Protein AF-A0A528N5P2-F1 (afdb_monomer_lite)

Secondary structure (DSSP, 8-state):
---EEEES--S-HHHHHHHHTTTT-STTS---EEEE-SSHHHHHHHHHHHHHHHTT---PPPP-PPPHHHHHHHHHHHHHH----HHHHHHHHTTSGGGTT--

pLDDT: mean 93.99, std 3.82, range [78.19, 98.38]

Sequence (103 aa):
VDLVVHVGAPKGASRLAQRIGRANHRMDEPSKAILIPANRFEVLECRAALDANYLGAQDTPPLVDGGLDVLAQHVLGCACGAPFHADALFQEVRTAAPYAELD

Structure (mmCIF, N/CA/C/O backbone):
data_AF-A0A528N5P2-F1
#
_entry.id   AF-A0A528N5P2-F1
#
loop_
_atom_site.group_PDB
_atom_site.id
_atom_site.type_symbol
_atom_site.label_atom_id
_atom_site.label_alt_id
_atom_site.label_comp_id
_atom_site.label_asym_id
_atom_site.label_entity_id
_atom_site.label_seq_id
_atom_site.pdbx_PDB_ins_code
_atom_site.Cartn_x
_atom_site.Cartn_y
_atom_site.Cartn_z
_atom_site.occupancy
_atom_site.B_iso_or_equiv
_atom_site.auth_seq_id
_atom_site.auth_comp_id
_atom_site.auth_asym_id
_atom_site.auth_atom_id
_atom_site.pdbx_PDB_model_num
ATOM 1 N N . VAL A 1 1 ? -24.947 -2.166 1.612 1.00 78.19 1 VAL A N 1
ATOM 2 C CA . VAL A 1 1 ? -24.074 -2.721 2.673 1.00 78.19 1 VAL A CA 1
ATOM 3 C C . VAL A 1 1 ? -24.079 -1.668 3.735 1.00 78.19 1 VAL A C 1
ATOM 5 O O . VAL A 1 1 ? -23.577 -0.578 3.489 1.00 78.19 1 VAL A O 1
ATOM 8 N N . ASP A 1 2 ? -24.712 -1.974 4.855 1.00 91.00 2 ASP A N 1
ATOM 9 C CA . ASP A 1 2 ? -25.187 -0.920 5.760 1.00 91.00 2 ASP A CA 1
ATOM 10 C C . ASP A 1 2 ? -24.427 -0.962 7.095 1.00 91.00 2 ASP A C 1
ATOM 12 O O . ASP A 1 2 ? -24.547 -0.082 7.946 1.00 91.00 2 ASP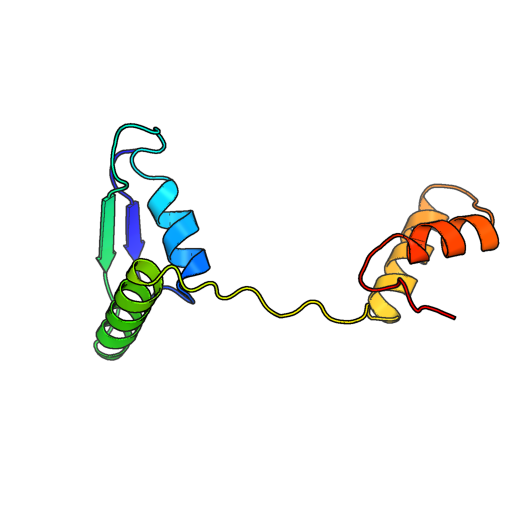 A O 1
ATOM 16 N N . LEU A 1 3 ? -23.605 -2.004 7.251 1.00 94.12 3 LEU A N 1
ATOM 17 C CA . LEU A 1 3 ? -22.727 -2.262 8.375 1.00 94.12 3 LEU A CA 1
ATOM 18 C C . LEU A 1 3 ? -21.511 -3.066 7.903 1.00 94.12 3 LEU A C 1
ATOM 20 O O . LEU A 1 3 ? -21.645 -4.039 7.159 1.00 94.12 3 LEU A O 1
ATOM 24 N N . VAL A 1 4 ? -20.332 -2.696 8.393 1.00 95.50 4 VAL A N 1
ATOM 25 C CA . VAL A 1 4 ? -19.114 -3.508 8.307 1.00 95.50 4 VAL A CA 1
ATOM 26 C C . VAL A 1 4 ? -18.810 -4.085 9.686 1.00 95.50 4 VAL A C 1
ATOM 28 O O . VAL A 1 4 ? -18.695 -3.355 10.665 1.00 95.50 4 VAL A O 1
ATOM 31 N N . VAL A 1 5 ? -18.648 -5.402 9.776 1.00 95.56 5 VAL A N 1
ATOM 32 C CA . VAL A 1 5 ? -18.168 -6.058 10.998 1.00 95.56 5 VAL A CA 1
ATOM 33 C C . VAL A 1 5 ? -16.694 -6.394 10.810 1.00 95.56 5 VAL A C 1
ATOM 35 O O . VAL A 1 5 ? -16.335 -7.148 9.906 1.00 95.56 5 VAL A O 1
ATOM 38 N N . HIS A 1 6 ? -15.834 -5.806 11.637 1.00 94.69 6 HIS A N 1
ATOM 39 C CA . HIS A 1 6 ? -14.392 -6.018 11.600 1.00 94.69 6 HIS A CA 1
ATOM 40 C C . HIS A 1 6 ? -13.998 -6.977 12.722 1.00 94.69 6 HIS A C 1
ATOM 42 O O . HIS A 1 6 ? -14.019 -6.606 13.893 1.00 94.69 6 HIS A O 1
ATOM 48 N N . VAL A 1 7 ? -13.668 -8.217 12.366 1.00 95.25 7 VAL A N 1
ATOM 49 C CA . VAL A 1 7 ? -13.210 -9.229 13.325 1.00 95.25 7 VAL A CA 1
ATOM 50 C C . VAL A 1 7 ? -11.694 -9.137 13.469 1.00 95.25 7 VAL A C 1
ATOM 52 O O . VAL A 1 7 ? -10.975 -9.158 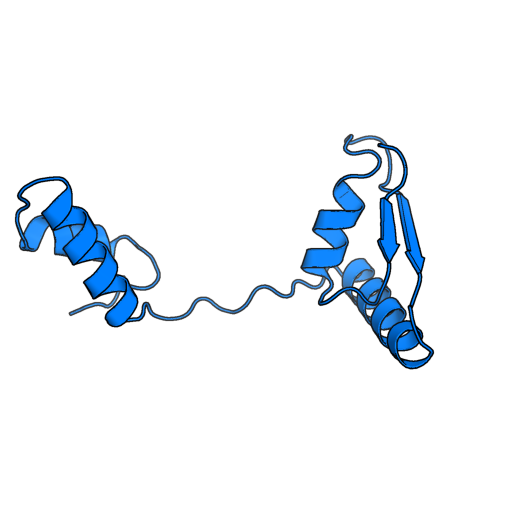12.470 1.00 95.25 7 VAL A O 1
ATOM 55 N N . GLY A 1 8 ? -11.227 -9.055 14.711 1.00 94.00 8 GLY A N 1
ATOM 56 C CA . GLY A 1 8 ? -9.832 -8.825 15.065 1.00 94.00 8 GLY A CA 1
ATOM 57 C C . GLY A 1 8 ? -9.460 -7.342 15.133 1.00 94.00 8 GLY A C 1
ATOM 58 O O . GLY A 1 8 ? -10.255 -6.459 14.804 1.00 94.00 8 GLY A O 1
ATOM 59 N N . ALA A 1 9 ? -8.229 -7.058 15.553 1.00 91.94 9 ALA A N 1
ATOM 60 C CA . ALA A 1 9 ? -7.720 -5.694 15.562 1.00 91.94 9 ALA A CA 1
ATOM 61 C C . ALA A 1 9 ? -7.377 -5.167 14.153 1.00 91.94 9 ALA A C 1
ATOM 63 O O . ALA A 1 9 ? -6.682 -5.843 13.379 1.00 91.94 9 ALA A O 1
ATOM 64 N N . PRO A 1 10 ? -7.784 -3.927 13.825 1.00 87.94 10 PRO A N 1
ATOM 65 C CA . PRO A 1 10 ? -7.401 -3.280 12.582 1.00 87.94 10 PRO A CA 1
ATOM 66 C C . PRO A 1 10 ? -5.905 -2.958 12.584 1.00 87.94 10 PRO A C 1
ATOM 68 O O . PRO A 1 10 ? -5.372 -2.347 13.503 1.00 87.94 10 PRO A O 1
ATOM 71 N N . LYS A 1 11 ? -5.217 -3.325 11.502 1.00 86.50 11 LYS A N 1
ATOM 72 C CA . LYS A 1 11 ? -3.767 -3.125 11.341 1.00 86.50 11 LYS A CA 1
ATOM 73 C C . LYS A 1 11 ? -3.390 -1.695 10.922 1.00 86.50 11 LYS A C 1
ATOM 75 O O . LYS A 1 11 ? -2.457 -1.536 10.144 1.00 86.50 11 LYS A O 1
ATOM 80 N N . GLY A 1 12 ? -4.151 -0.684 11.336 1.00 89.00 12 GLY A N 1
ATOM 81 C CA . GLY A 1 12 ? -3.927 0.721 10.974 1.00 89.00 12 GLY A CA 1
ATOM 82 C C . GLY A 1 12 ? -5.212 1.522 10.740 1.00 89.00 12 GLY A C 1
ATOM 83 O O . GLY A 1 12 ? -6.249 0.955 10.368 1.00 89.00 12 GLY A O 1
ATOM 84 N N . ALA A 1 13 ? -5.128 2.837 10.943 1.00 92.19 13 ALA A N 1
ATOM 85 C CA . ALA A 1 13 ? -6.209 3.800 10.756 1.00 92.19 13 ALA A CA 1
ATOM 86 C C . ALA A 1 13 ? -6.653 3.912 9.288 1.00 92.19 13 ALA A C 1
ATOM 88 O O . ALA A 1 13 ? -7.850 3.838 9.010 1.00 92.19 13 ALA A O 1
ATOM 89 N N . SER A 1 14 ? -5.723 3.973 8.326 1.00 92.19 14 SER A N 1
ATOM 90 C CA . SER A 1 14 ? -6.075 4.074 6.897 1.00 92.19 14 SER A CA 1
ATOM 91 C C . SER A 1 14 ? -6.817 2.830 6.415 1.00 92.19 14 SER A C 1
ATOM 93 O O . SER A 1 14 ? -7.817 2.915 5.698 1.00 92.19 14 SER A O 1
ATOM 95 N N . ARG A 1 15 ? -6.362 1.643 6.842 1.00 90.56 15 ARG A N 1
ATOM 96 C CA . ARG A 1 15 ? -7.033 0.376 6.506 1.00 90.56 15 ARG A CA 1
ATOM 97 C C . ARG A 1 15 ? -8.405 0.273 7.162 1.00 90.56 15 ARG A C 1
ATOM 99 O O . ARG A 1 15 ? -9.317 -0.288 6.553 1.00 90.56 15 ARG A O 1
ATOM 106 N N . LEU A 1 16 ? -8.549 0.775 8.390 1.00 93.50 16 LEU A N 1
ATOM 107 C CA . LEU A 1 16 ? -9.837 0.849 9.072 1.00 93.50 16 LEU A CA 1
ATOM 108 C C . LEU A 1 16 ? -10.798 1.750 8.287 1.00 93.50 16 LEU A C 1
ATOM 110 O O . LEU A 1 16 ? -11.862 1.272 7.893 1.00 93.50 16 LEU A O 1
ATOM 114 N N . ALA A 1 17 ? -10.390 2.982 7.972 1.00 92.62 17 ALA A N 1
ATOM 115 C CA . ALA A 1 17 ? -11.178 3.950 7.210 1.00 92.62 17 ALA A CA 1
ATOM 116 C C . ALA A 1 17 ? -11.667 3.374 5.870 1.00 92.62 17 ALA A C 1
ATOM 118 O O . ALA A 1 17 ? -12.865 3.372 5.590 1.00 92.62 17 ALA A O 1
ATOM 119 N N . GLN A 1 18 ? -10.760 2.790 5.077 1.00 91.62 18 GLN A N 1
ATOM 120 C CA . GLN A 1 18 ? -11.096 2.181 3.782 1.00 91.62 18 GLN A CA 1
ATOM 121 C C . GLN A 1 18 ? -12.094 1.021 3.901 1.00 91.62 18 GLN A C 1
ATOM 123 O O . GLN A 1 18 ? -12.923 0.810 3.014 1.00 91.62 18 GLN A O 1
ATOM 128 N N . ARG A 1 19 ? -12.012 0.226 4.976 1.00 93.00 19 ARG A N 1
ATOM 129 C CA . ARG A 1 19 ? -12.930 -0.900 5.197 1.00 93.00 19 ARG A CA 1
ATOM 130 C C . ARG A 1 19 ? -14.293 -0.422 5.670 1.00 93.00 19 ARG A C 1
ATOM 132 O O . ARG A 1 19 ? -15.291 -0.881 5.123 1.00 93.00 19 ARG A O 1
ATOM 139 N N . ILE A 1 20 ? -14.331 0.485 6.646 1.00 93.00 20 ILE A N 1
ATOM 140 C CA . ILE A 1 20 ? -15.575 1.051 7.179 1.00 93.00 20 ILE A CA 1
ATOM 141 C C . ILE A 1 20 ? -16.321 1.820 6.086 1.00 93.00 20 ILE A C 1
ATOM 143 O O . ILE A 1 20 ? -17.534 1.671 5.993 1.00 93.00 20 ILE A O 1
ATOM 147 N N . GLY A 1 21 ? -15.607 2.523 5.200 1.00 92.00 21 GLY A N 1
ATOM 148 C CA . GLY A 1 21 ? -16.186 3.253 4.067 1.00 92.00 21 GLY A CA 1
ATOM 149 C C . GLY A 1 21 ? -17.045 2.405 3.120 1.00 92.00 21 GLY A C 1
ATOM 150 O O . GLY A 1 21 ? -17.851 2.942 2.371 1.00 92.00 21 GLY A O 1
ATOM 151 N N . ARG A 1 22 ? -16.935 1.070 3.165 1.00 92.44 22 ARG A N 1
ATOM 152 C CA . ARG A 1 22 ? -17.807 0.165 2.396 1.00 92.44 22 ARG A CA 1
ATOM 153 C C . ARG A 1 22 ? -19.239 0.105 2.940 1.00 92.44 22 ARG A C 1
ATOM 155 O O . ARG A 1 22 ? -20.137 -0.305 2.206 1.00 92.44 22 ARG A O 1
ATOM 162 N N . ALA A 1 23 ? -19.448 0.467 4.208 1.00 93.69 23 ALA A N 1
ATOM 163 C CA . ALA A 1 23 ? -20.774 0.646 4.784 1.00 93.69 23 ALA A CA 1
ATOM 164 C C . ALA A 1 23 ? -21.312 2.031 4.429 1.00 93.69 23 ALA A C 1
ATOM 166 O O . ALA A 1 23 ? -20.597 3.019 4.594 1.00 93.69 23 ALA A O 1
ATOM 167 N N . ASN A 1 24 ? -22.572 2.095 3.996 1.00 90.25 24 ASN A N 1
ATOM 168 C CA . ASN A 1 24 ? -23.242 3.332 3.587 1.00 90.25 24 ASN A CA 1
ATOM 169 C C . ASN A 1 24 ? -22.371 4.158 2.632 1.00 90.25 24 ASN A C 1
ATOM 171 O O . ASN A 1 24 ? -22.109 5.327 2.872 1.00 90.25 24 ASN A O 1
ATOM 175 N N . HIS A 1 25 ? -21.865 3.522 1.569 1.00 86.75 25 HIS A N 1
ATOM 176 C CA . HIS A 1 25 ? -20.988 4.146 0.572 1.00 86.75 25 HIS A CA 1
ATOM 177 C C . HIS A 1 25 ? -21.777 5.128 -0.319 1.00 86.75 25 HIS A C 1
ATOM 179 O O . HIS A 1 25 ? -21.999 4.896 -1.512 1.00 86.75 25 HIS A O 1
ATOM 185 N N . ARG A 1 26 ? -22.275 6.191 0.313 1.00 87.62 26 ARG A N 1
ATOM 186 C CA . ARG A 1 26 ? -23.100 7.282 -0.205 1.00 87.62 26 ARG A CA 1
ATOM 187 C C . ARG A 1 26 ? -22.629 8.571 0.475 1.00 87.62 26 ARG A C 1
ATOM 189 O O . ARG A 1 26 ? -22.095 8.527 1.576 1.00 87.62 26 ARG A O 1
ATOM 196 N N . MET A 1 27 ? -22.802 9.718 -0.176 1.00 83.94 27 MET A N 1
ATOM 197 C CA . MET A 1 27 ? -22.316 11.002 0.362 1.00 83.94 27 MET A CA 1
ATOM 198 C C . MET A 1 27 ? -23.113 11.501 1.575 1.00 83.94 27 MET A C 1
ATOM 200 O O . MET A 1 27 ? -22.619 12.312 2.350 1.00 83.94 27 MET A O 1
ATOM 204 N N . ASP A 1 28 ? -24.352 11.046 1.710 1.00 90.00 28 ASP A N 1
ATOM 205 C CA . ASP A 1 28 ? -25.368 11.546 2.632 1.00 90.00 28 ASP A CA 1
ATOM 206 C C . ASP A 1 28 ? -25.555 10.677 3.883 1.00 90.00 28 ASP A C 1
ATOM 208 O O . ASP A 1 28 ? -26.322 11.035 4.776 1.00 90.00 28 ASP A O 1
ATOM 212 N N . GLU A 1 29 ? -24.829 9.563 3.994 1.00 90.06 29 GLU A N 1
ATOM 213 C CA . GLU A 1 29 ? -24.961 8.628 5.107 1.00 90.06 29 GLU A CA 1
ATOM 214 C C . GLU A 1 29 ? -23.599 8.307 5.738 1.00 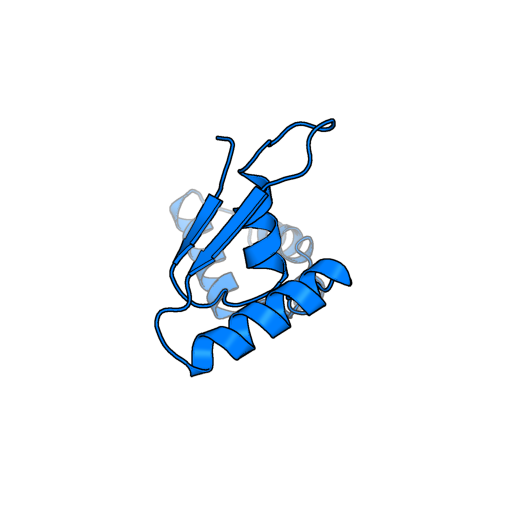90.06 29 GLU A C 1
ATOM 216 O O . GLU A 1 29 ? -22.659 7.937 5.034 1.00 90.06 29 GLU A O 1
ATOM 221 N N . PRO A 1 30 ? -23.458 8.392 7.074 1.00 89.69 30 PRO A N 1
ATOM 222 C CA . PRO A 1 30 ? -22.212 8.026 7.728 1.00 89.69 30 PRO A CA 1
ATOM 223 C C . PRO A 1 30 ? -21.996 6.514 7.656 1.00 89.69 30 PRO A C 1
ATOM 225 O O . PRO A 1 30 ? -22.905 5.717 7.920 1.00 89.69 30 PRO A O 1
ATOM 228 N N . SER A 1 31 ? -20.761 6.107 7.380 1.00 93.44 31 SER A N 1
ATOM 229 C CA . SER A 1 31 ? -20.372 4.704 7.445 1.00 93.44 31 SER A CA 1
ATOM 230 C C . SER A 1 31 ? -20.524 4.135 8.857 1.00 93.44 31 SER A C 1
ATOM 232 O O . SER A 1 31 ? -20.226 4.793 9.854 1.00 93.44 31 SER A O 1
ATOM 234 N N . LYS A 1 32 ? -20.975 2.880 8.946 1.00 93.81 32 LYS A N 1
ATOM 235 C CA . LYS A 1 32 ? -21.199 2.174 10.215 1.00 93.81 32 LYS A CA 1
ATOM 236 C C . LYS A 1 32 ? -20.330 0.933 10.307 1.00 93.81 32 LYS A C 1
ATOM 238 O O . LYS A 1 32 ? -20.286 0.127 9.376 1.00 93.81 32 LYS A O 1
ATOM 243 N N . ALA A 1 33 ? -19.699 0.737 11.461 1.00 94.00 33 ALA A N 1
ATOM 244 C CA . ALA A 1 33 ? -18.953 -0.479 11.730 1.00 94.00 33 ALA A CA 1
ATOM 245 C C . ALA A 1 33 ? -18.970 -0.904 13.197 1.00 94.00 33 ALA A C 1
ATOM 247 O O . ALA A 1 33 ? -19.070 -0.074 14.097 1.00 94.00 33 ALA A O 1
ATOM 248 N N . ILE A 1 34 ? -18.826 -2.213 13.410 1.00 95.19 34 ILE A N 1
ATOM 249 C CA . ILE A 1 34 ? -18.591 -2.834 14.717 1.00 95.19 34 ILE A CA 1
ATOM 250 C C . ILE A 1 34 ? -17.228 -3.520 14.665 1.00 95.19 34 ILE A C 1
ATOM 252 O O . ILE A 1 34 ? -16.965 -4.304 13.753 1.00 95.19 34 ILE A O 1
ATOM 256 N N . LEU A 1 35 ? -16.375 -3.238 15.648 1.00 95.69 35 LEU A N 1
ATOM 257 C CA . LEU A 1 35 ? -15.096 -3.916 15.832 1.00 95.69 35 LEU A CA 1
ATOM 258 C C . LEU A 1 35 ? -15.272 -5.018 16.882 1.00 95.69 35 LEU A C 1
ATOM 260 O O . LEU A 1 35 ? -15.817 -4.762 17.955 1.00 95.69 35 LEU A O 1
ATOM 264 N N . ILE A 1 36 ? -14.815 -6.230 16.570 1.00 96.75 36 ILE A N 1
ATOM 265 C CA . ILE A 1 36 ? -14.896 -7.411 17.437 1.00 96.75 36 ILE A CA 1
ATOM 266 C C . ILE A 1 36 ? -13.468 -7.908 17.709 1.00 96.75 36 ILE A C 1
ATOM 268 O O . ILE A 1 36 ? -12.942 -8.690 16.914 1.00 96.75 36 ILE A O 1
ATOM 272 N N . PRO A 1 37 ? -12.823 -7.465 18.804 1.00 96.38 37 PRO A N 1
ATOM 273 C CA . PRO A 1 37 ? -11.495 -7.936 19.195 1.00 96.38 37 PRO A CA 1
ATOM 274 C C . PRO A 1 37 ? -11.509 -9.437 19.509 1.00 96.38 37 PRO A C 1
ATOM 276 O O . PRO A 1 37 ? -12.401 -9.913 20.212 1.00 96.38 37 PRO A O 1
ATOM 279 N N . ALA A 1 38 ? -10.510 -10.183 19.039 1.00 95.62 38 ALA A N 1
ATOM 280 C CA . ALA A 1 38 ? -10.396 -11.621 19.296 1.00 95.62 38 ALA A CA 1
ATOM 281 C C . ALA A 1 38 ? -9.782 -11.936 20.672 1.00 95.62 38 ALA A C 1
ATOM 283 O O . ALA A 1 38 ? -9.909 -13.049 21.182 1.00 95.62 38 ALA A O 1
ATOM 284 N N . ASN A 1 39 ? -9.099 -10.970 21.287 1.00 96.00 39 ASN A N 1
ATOM 285 C CA . ASN A 1 39 ? -8.497 -11.109 22.608 1.00 96.00 39 ASN A CA 1
ATOM 286 C C . ASN A 1 39 ? -8.406 -9.754 23.332 1.00 96.00 39 ASN A C 1
ATOM 288 O O . ASN A 1 39 ? -8.676 -8.697 22.763 1.00 96.00 39 ASN A O 1
ATOM 292 N N . ARG A 1 40 ? -8.002 -9.787 24.608 1.00 95.69 40 ARG A N 1
ATOM 293 C CA . ARG A 1 40 ? -7.941 -8.595 25.471 1.00 95.69 40 ARG A CA 1
ATOM 294 C C . ARG A 1 40 ? -6.973 -7.511 24.979 1.00 95.69 40 ARG A C 1
ATOM 296 O O . ARG A 1 40 ? -7.217 -6.339 25.235 1.00 95.69 40 ARG A O 1
ATOM 303 N N . PHE A 1 41 ? -5.884 -7.886 24.306 1.00 95.00 41 PHE A N 1
ATOM 304 C CA . PHE A 1 41 ? -4.887 -6.930 23.816 1.00 95.00 41 PHE A CA 1
ATOM 305 C C . PHE A 1 41 ? -5.404 -6.189 22.584 1.00 95.00 41 PHE A C 1
ATOM 307 O O . PHE A 1 41 ? -5.226 -4.980 22.464 1.00 95.00 41 PHE A O 1
ATOM 314 N N . GLU A 1 42 ? -6.156 -6.883 21.734 1.00 96.25 42 GLU A N 1
ATOM 315 C CA . GLU A 1 42 ? -6.769 -6.291 20.546 1.00 96.25 42 GLU A CA 1
ATOM 316 C C . GLU A 1 42 ? -7.813 -5.215 20.865 1.00 96.25 42 GLU A C 1
ATOM 318 O O . GLU A 1 42 ? -8.090 -4.371 20.017 1.00 96.25 42 GLU A O 1
ATOM 323 N N . VAL A 1 43 ? -8.369 -5.190 22.082 1.00 95.62 43 VAL A N 1
ATOM 324 C CA . VAL A 1 43 ? -9.250 -4.097 22.528 1.00 95.62 43 VAL A CA 1
ATOM 325 C C . VAL A 1 43 ? -8.497 -2.764 22.503 1.00 95.62 43 VAL A C 1
ATOM 327 O O . VAL A 1 43 ? -9.037 -1.762 22.032 1.00 95.62 43 VAL A O 1
ATOM 330 N N . LEU A 1 44 ? -7.241 -2.758 22.966 1.00 95.38 44 LEU A N 1
ATOM 331 C CA . LEU A 1 44 ? -6.394 -1.564 22.959 1.00 95.38 44 LEU A CA 1
ATOM 332 C C . LEU A 1 44 ? -6.036 -1.154 21.527 1.00 95.38 44 LEU A C 1
ATOM 334 O O . LEU A 1 44 ? -6.142 0.024 21.198 1.00 95.38 44 LEU A O 1
ATOM 338 N N . GLU A 1 45 ? -5.694 -2.112 20.659 1.00 94.44 45 GLU A N 1
ATOM 339 C CA . GLU A 1 45 ? -5.415 -1.843 19.238 1.00 94.44 45 GLU A CA 1
ATOM 340 C C . GLU A 1 45 ? -6.642 -1.262 18.515 1.00 94.44 45 GLU A C 1
ATOM 342 O O . GLU A 1 45 ? -6.531 -0.267 17.798 1.00 94.44 45 GLU A O 1
ATOM 347 N N . CYS A 1 46 ? -7.834 -1.826 18.746 1.00 94.94 46 CYS A N 1
ATOM 348 C CA . CYS A 1 46 ? -9.088 -1.302 18.200 1.00 94.94 46 CYS A CA 1
ATOM 349 C C . CYS A 1 46 ? -9.355 0.127 18.671 1.00 94.94 46 CYS A C 1
ATOM 351 O O . CYS A 1 46 ? -9.772 0.968 17.874 1.00 94.94 46 CYS A O 1
ATOM 353 N N . ARG A 1 47 ? -9.112 0.415 19.956 1.00 94.75 47 ARG A N 1
ATOM 354 C CA . ARG A 1 47 ? -9.316 1.756 20.502 1.00 94.75 47 ARG A CA 1
ATOM 355 C C . ARG A 1 47 ? -8.339 2.763 19.900 1.00 94.75 47 ARG A C 1
ATOM 357 O O . ARG A 1 47 ? -8.782 3.808 19.436 1.00 94.75 47 ARG A O 1
ATOM 364 N N . ALA A 1 48 ? -7.056 2.416 19.833 1.00 93.88 48 ALA A N 1
ATOM 365 C CA . ALA A 1 48 ? -6.034 3.261 19.224 1.00 93.88 48 ALA A CA 1
ATOM 366 C C . ALA A 1 48 ? -6.343 3.557 17.748 1.00 93.88 48 ALA A C 1
ATOM 368 O O . ALA A 1 48 ? -6.235 4.700 17.311 1.00 93.88 48 ALA A O 1
ATOM 369 N N . ALA A 1 49 ? -6.792 2.554 16.987 1.00 93.38 49 ALA A N 1
ATOM 370 C CA . ALA A 1 49 ? -7.176 2.741 15.592 1.00 93.38 49 ALA A CA 1
ATOM 371 C C . ALA A 1 49 ? -8.425 3.621 15.426 1.00 93.38 49 ALA A C 1
ATOM 373 O O . ALA A 1 49 ? -8.483 4.406 14.482 1.00 93.38 49 ALA A O 1
ATOM 374 N N . LEU A 1 50 ? -9.407 3.525 16.332 1.00 92.81 50 LEU A N 1
ATOM 375 C CA . LEU A 1 50 ? -10.558 4.433 16.344 1.00 92.81 50 LEU A CA 1
ATOM 376 C C . LEU A 1 50 ? -10.121 5.873 16.617 1.00 92.81 50 LEU A C 1
ATOM 378 O O . LEU A 1 50 ? -10.511 6.766 15.869 1.00 92.81 50 LEU A O 1
ATOM 382 N N . ASP A 1 51 ? -9.299 6.094 17.644 1.00 94.75 51 ASP A N 1
ATOM 383 C CA . ASP A 1 51 ? -8.809 7.429 18.000 1.00 94.75 51 ASP A CA 1
ATOM 384 C C . ASP A 1 51 ? -7.978 8.033 16.845 1.00 94.75 51 ASP A C 1
ATOM 386 O O . ASP A 1 51 ? -8.207 9.174 16.442 1.00 94.75 51 ASP A O 1
ATOM 390 N N . ALA A 1 52 ? -7.095 7.245 16.220 1.00 94.31 52 ALA A N 1
ATOM 391 C CA . ALA A 1 52 ? -6.327 7.659 15.043 1.00 94.31 52 ALA A CA 1
ATOM 392 C C . ALA A 1 52 ? -7.223 7.970 13.826 1.00 94.31 52 ALA A C 1
ATOM 394 O O . ALA A 1 52 ? -7.000 8.961 13.130 1.00 94.31 52 ALA A O 1
ATOM 395 N N . ASN A 1 53 ? -8.272 7.174 13.596 1.00 92.25 53 ASN A N 1
ATOM 396 C CA . ASN A 1 53 ? -9.244 7.412 12.529 1.00 92.25 53 ASN A CA 1
ATOM 397 C C . ASN A 1 53 ? -10.045 8.705 12.756 1.00 92.25 53 ASN A C 1
ATOM 399 O O . ASN A 1 53 ? -10.270 9.448 11.804 1.00 92.25 53 ASN A O 1
ATOM 403 N 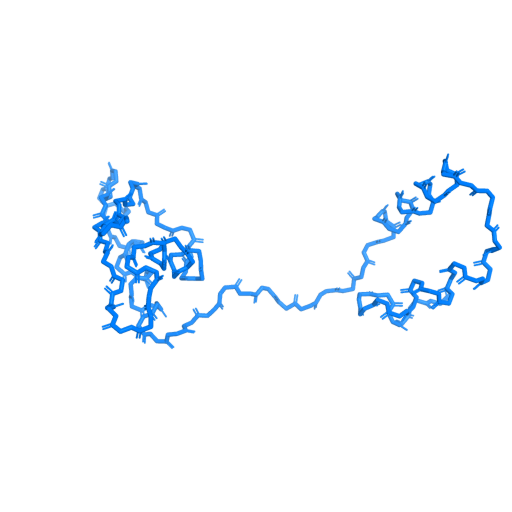N . TYR A 1 54 ? -10.441 9.010 13.998 1.00 90.50 54 TYR A N 1
ATOM 404 C CA . TYR A 1 54 ? -11.110 10.277 14.329 1.00 90.50 54 TYR A CA 1
ATOM 405 C C . TYR A 1 54 ? -10.222 11.499 14.084 1.00 90.50 54 TYR A C 1
ATOM 407 O O . TYR A 1 54 ? -10.723 12.547 13.683 1.00 90.50 54 TYR A O 1
ATOM 415 N N . LEU A 1 55 ? -8.911 11.360 14.288 1.00 94.50 55 LEU A N 1
ATOM 416 C CA . LEU A 1 55 ? -7.925 12.397 13.976 1.00 94.50 55 LEU A CA 1
ATOM 417 C C . LEU A 1 55 ? -7.573 12.467 12.480 1.00 94.50 55 LEU A C 1
ATOM 419 O O . LEU A 1 55 ? -6.790 13.325 12.081 1.00 94.50 55 LEU A O 1
ATOM 423 N N . GLY A 1 56 ? -8.118 11.572 11.649 1.00 91.19 56 GLY A N 1
ATOM 424 C CA . GLY A 1 56 ? -7.797 11.492 10.224 1.00 91.19 56 GLY A CA 1
ATOM 425 C C . GLY A 1 56 ? -6.364 11.038 9.936 1.00 91.19 56 GLY A C 1
ATOM 426 O O . GLY A 1 56 ? -5.863 11.279 8.835 1.00 91.19 56 GLY A O 1
ATOM 427 N N . ALA A 1 57 ? -5.701 10.390 10.900 1.00 93.12 57 ALA A N 1
ATOM 428 C CA . ALA A 1 57 ? -4.337 9.904 10.740 1.00 93.12 57 ALA A CA 1
ATOM 429 C C . ALA A 1 57 ? -4.242 8.917 9.567 1.00 93.12 57 ALA A C 1
ATOM 431 O O . ALA A 1 57 ? -5.132 8.089 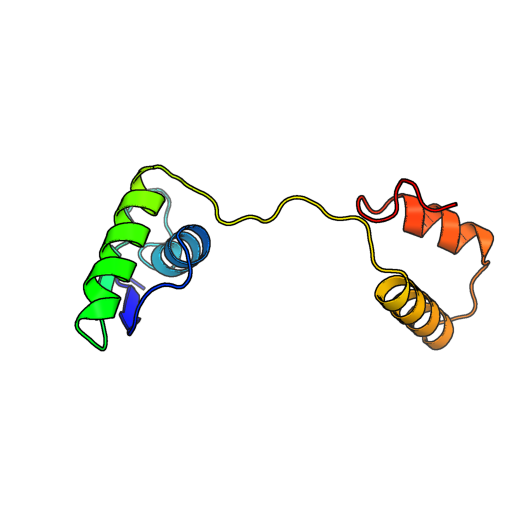9.356 1.00 93.12 57 ALA A O 1
ATOM 432 N N . GLN A 1 58 ? -3.149 9.009 8.810 1.00 90.56 58 GLN A N 1
ATOM 433 C CA . GLN A 1 58 ? -2.876 8.128 7.681 1.00 90.56 58 GLN A CA 1
ATOM 434 C C . GLN A 1 58 ? -1.619 7.306 7.948 1.00 90.56 58 GLN A C 1
ATOM 436 O O . GLN A 1 58 ? -0.585 7.859 8.311 1.00 90.56 58 GLN A O 1
ATOM 441 N N . ASP A 1 59 ? -1.695 5.999 7.701 1.00 88.12 59 ASP A N 1
ATOM 442 C CA . ASP A 1 59 ? -0.560 5.072 7.813 1.00 88.12 59 ASP A CA 1
ATOM 443 C C . ASP A 1 59 ? 0.251 4.998 6.506 1.00 88.12 59 ASP A C 1
ATOM 445 O O . ASP A 1 59 ? 0.897 3.987 6.221 1.00 88.12 59 ASP A O 1
ATOM 449 N N . THR A 1 60 ? 0.155 6.023 5.656 1.00 85.25 60 THR A N 1
ATOM 450 C CA . THR A 1 60 ? 0.843 6.059 4.365 1.00 85.25 60 THR A CA 1
ATOM 451 C C . THR A 1 60 ? 2.345 6.175 4.617 1.00 85.25 60 THR A C 1
ATOM 453 O O . THR A 1 60 ? 2.774 7.170 5.207 1.00 85.25 60 THR A O 1
ATOM 456 N N . PRO A 1 61 ? 3.159 5.186 4.202 1.00 85.50 61 PRO A N 1
ATOM 457 C CA . PRO A 1 61 ? 4.602 5.306 4.321 1.00 85.50 61 PRO A CA 1
ATOM 458 C C . PRO A 1 61 ? 5.096 6.480 3.465 1.00 85.50 61 PRO A C 1
ATOM 460 O O . PRO A 1 61 ? 4.455 6.820 2.464 1.00 85.50 61 PRO A O 1
ATOM 463 N N . PRO A 1 62 ? 6.227 7.102 3.832 1.00 87.88 62 PRO A N 1
ATOM 464 C CA . PRO A 1 62 ? 6.851 8.084 2.963 1.00 87.88 62 PRO A CA 1
ATOM 465 C C . PRO A 1 62 ? 7.186 7.439 1.617 1.00 87.88 62 PRO A C 1
ATOM 467 O O . PRO A 1 62 ? 7.390 6.224 1.523 1.00 87.88 62 PRO A O 1
ATOM 470 N N . LEU A 1 63 ? 7.252 8.266 0.575 1.00 88.88 63 LEU A N 1
ATOM 471 C CA . LEU A 1 63 ? 7.806 7.819 -0.692 1.00 88.88 63 LEU A CA 1
ATOM 472 C C . LEU A 1 63 ? 9.259 7.386 -0.455 1.00 88.88 63 LEU A C 1
ATOM 474 O O . LEU A 1 63 ? 9.997 8.059 0.263 1.00 88.88 63 LEU A O 1
ATOM 478 N N . VAL A 1 64 ? 9.635 6.252 -1.033 1.00 90.44 64 VAL A N 1
ATOM 479 C CA . VAL A 1 64 ? 10.994 5.713 -0.984 1.00 90.44 64 VAL A CA 1
ATOM 480 C C . VAL A 1 64 ? 11.539 5.615 -2.397 1.00 90.44 64 VAL A C 1
ATOM 482 O O . VAL A 1 64 ? 10.767 5.423 -3.343 1.00 90.44 64 VAL A O 1
ATOM 485 N N . ASP A 1 65 ? 12.858 5.716 -2.518 1.00 94.31 65 ASP A N 1
ATOM 486 C CA . ASP A 1 65 ? 13.546 5.474 -3.779 1.00 94.31 65 ASP A CA 1
ATOM 487 C C . ASP A 1 65 ? 13.284 4.044 -4.259 1.00 94.31 65 ASP A C 1
ATOM 489 O O . ASP A 1 65 ? 13.087 3.103 -3.477 1.00 94.31 65 ASP A O 1
ATOM 493 N N . GLY A 1 66 ? 13.235 3.887 -5.575 1.00 93.69 66 GLY A N 1
ATOM 494 C CA . GLY A 1 66 ? 12.912 2.629 -6.218 1.00 93.69 66 GLY A CA 1
ATOM 495 C C . GLY A 1 66 ? 14.067 1.637 -6.119 1.00 93.69 66 GLY A C 1
ATOM 496 O O . GLY A 1 66 ? 15.207 1.945 -6.457 1.00 93.69 66 GLY A O 1
ATOM 497 N N . GLY A 1 67 ? 13.763 0.406 -5.706 1.00 96.19 67 GLY A N 1
ATOM 498 C CA . GLY A 1 67 ? 14.734 -0.686 -5.700 1.00 96.19 67 GLY A CA 1
ATOM 499 C C . GLY A 1 67 ? 15.193 -1.053 -7.115 1.00 96.19 67 GLY A C 1
ATOM 500 O O . GLY A 1 67 ? 14.384 -1.120 -8.050 1.00 96.19 67 GLY A O 1
ATOM 501 N N . LEU A 1 68 ? 16.497 -1.310 -7.272 1.00 96.44 68 LEU A N 1
ATOM 502 C CA . LEU A 1 68 ? 17.082 -1.755 -8.544 1.00 96.44 68 LEU A CA 1
ATOM 503 C C . LEU A 1 68 ? 16.639 -3.174 -8.930 1.00 96.44 68 LEU A C 1
ATOM 505 O O . LEU A 1 68 ? 16.616 -3.513 -10.108 1.00 96.44 68 LEU A O 1
ATOM 509 N N . ASP A 1 69 ? 16.254 -3.996 -7.958 1.00 97.62 69 ASP A N 1
ATOM 510 C CA . ASP A 1 69 ? 15.655 -5.315 -8.167 1.00 97.62 69 ASP A CA 1
ATOM 511 C C . ASP A 1 69 ? 14.274 -5.219 -8.835 1.00 97.62 69 ASP A C 1
ATOM 513 O O . ASP A 1 69 ? 14.007 -5.915 -9.818 1.00 97.62 69 ASP A O 1
ATOM 517 N N . VAL A 1 70 ? 13.428 -4.298 -8.367 1.00 97.31 70 VAL A N 1
ATOM 518 C CA . VAL A 1 70 ? 12.128 -3.985 -8.979 1.00 97.31 70 VAL A CA 1
ATOM 519 C C . VAL A 1 70 ? 12.319 -3.418 -10.387 1.00 97.31 70 VAL A C 1
ATOM 521 O O . VAL A 1 70 ? 11.609 -3.820 -11.312 1.00 97.31 70 VAL A O 1
ATOM 524 N N . LEU A 1 71 ? 13.313 -2.542 -10.579 1.00 97.62 71 LEU A N 1
ATOM 525 C CA . LEU A 1 71 ? 13.647 -2.012 -11.902 1.00 97.62 71 LEU A CA 1
ATOM 526 C C . LEU A 1 71 ? 14.114 -3.125 -12.850 1.00 97.62 71 LEU A C 1
ATOM 528 O O . LEU A 1 71 ? 13.628 -3.214 -13.975 1.00 97.62 71 LEU A O 1
ATOM 532 N N . ALA A 1 72 ? 14.998 -4.015 -12.396 1.00 98.06 72 ALA A N 1
ATOM 533 C CA . ALA A 1 72 ? 15.458 -5.151 -13.190 1.00 98.06 72 ALA A CA 1
ATOM 534 C C . ALA A 1 72 ? 14.295 -6.072 -13.597 1.00 98.06 72 ALA A C 1
ATOM 536 O O . ALA A 1 72 ? 14.222 -6.502 -14.751 1.00 98.06 72 ALA A O 1
ATOM 537 N N . GLN A 1 73 ? 13.350 -6.328 -12.685 1.00 98.38 73 GLN A N 1
ATOM 538 C CA . GLN A 1 73 ? 12.136 -7.086 -12.993 1.00 98.38 73 GLN A CA 1
ATOM 539 C C . GLN A 1 73 ? 11.275 -6.380 -14.050 1.00 98.38 73 GLN A C 1
ATOM 541 O O . GLN A 1 73 ? 10.756 -7.036 -14.956 1.00 98.38 73 GLN A O 1
ATOM 546 N N . HIS A 1 74 ? 11.128 -5.058 -13.958 1.00 97.94 74 HIS A N 1
ATOM 547 C CA . HIS A 1 74 ? 10.393 -4.271 -14.944 1.00 97.94 74 HIS A CA 1
ATOM 548 C C . HIS A 1 74 ? 11.056 -4.328 -16.330 1.00 97.94 74 HIS A C 1
ATOM 550 O O . HIS A 1 74 ? 10.386 -4.663 -17.306 1.00 97.94 74 HIS A O 1
ATOM 556 N N . VAL A 1 75 ? 12.375 -4.106 -16.411 1.00 98.12 75 VAL A N 1
ATOM 557 C CA . VAL A 1 75 ? 13.158 -4.183 -17.661 1.00 98.12 75 VAL A CA 1
ATOM 558 C C . VAL A 1 75 ? 13.028 -5.563 -18.315 1.00 98.12 75 VAL A C 1
ATOM 560 O O . VAL A 1 75 ? 12.801 -5.656 -19.524 1.00 98.12 75 VAL A O 1
ATOM 563 N N . LEU A 1 76 ? 13.110 -6.638 -17.521 1.00 98.31 76 LEU A N 1
ATOM 564 C CA . LEU A 1 76 ? 12.877 -8.003 -17.999 1.00 98.31 76 LEU A CA 1
ATOM 565 C C . LEU A 1 76 ? 11.459 -8.165 -18.568 1.00 98.31 76 LEU A C 1
ATOM 567 O O . LEU A 1 76 ? 11.295 -8.711 -19.658 1.00 98.31 76 LEU A O 1
ATOM 571 N N . GLY A 1 77 ? 10.443 -7.669 -17.857 1.00 98.25 77 GLY A N 1
ATOM 572 C CA . GLY A 1 77 ? 9.049 -7.706 -18.305 1.00 98.25 77 GLY A CA 1
ATOM 573 C C . GLY A 1 77 ? 8.837 -6.994 -19.643 1.00 98.25 77 GLY A C 1
ATOM 574 O O . GLY A 1 77 ? 8.185 -7.545 -20.532 1.00 98.25 77 GLY A O 1
ATOM 575 N N . CYS A 1 78 ? 9.446 -5.819 -19.822 1.00 98.19 78 CYS A N 1
ATOM 576 C CA . CYS A 1 78 ? 9.419 -5.082 -21.086 1.00 98.19 78 CYS A CA 1
ATOM 577 C C . CYS A 1 78 ? 10.045 -5.901 -22.224 1.00 98.19 78 CYS A C 1
ATOM 579 O O . CYS A 1 78 ? 9.435 -6.031 -23.286 1.00 98.19 78 CYS A O 1
ATOM 581 N N . ALA A 1 79 ? 11.203 -6.527 -21.979 1.00 97.75 79 ALA A N 1
ATOM 582 C CA . ALA A 1 79 ? 11.915 -7.336 -22.976 1.00 97.75 79 ALA A CA 1
ATOM 583 C C . ALA A 1 79 ? 11.119 -8.576 -23.408 1.00 97.75 79 ALA A C 1
ATOM 585 O O . ALA A 1 79 ? 11.211 -9.003 -24.559 1.00 97.75 79 ALA A O 1
ATOM 586 N N . CYS A 1 80 ? 10.330 -9.157 -22.497 1.00 98.25 80 CYS A N 1
ATOM 587 C CA . CYS A 1 80 ? 9.438 -10.271 -22.812 1.00 98.25 80 CYS A CA 1
ATOM 588 C C . CYS A 1 80 ? 8.259 -9.861 -23.707 1.00 98.25 80 CYS A C 1
ATOM 590 O O . CYS A 1 80 ? 7.760 -10.696 -24.460 1.00 98.25 80 CYS A O 1
ATOM 592 N N . GLY A 1 81 ? 7.792 -8.613 -23.611 1.00 97.50 81 GLY A N 1
ATOM 593 C CA . GLY A 1 81 ? 6.671 -8.110 -24.406 1.00 97.50 81 GLY A CA 1
ATOM 594 C C . GLY A 1 81 ? 7.075 -7.731 -25.829 1.00 97.50 81 GLY A C 1
ATOM 595 O O . GLY A 1 81 ? 6.411 -8.135 -26.785 1.00 97.50 81 GLY A O 1
ATOM 596 N N . ALA A 1 82 ? 8.154 -6.957 -25.972 1.00 96.94 82 ALA A N 1
ATOM 597 C CA . ALA A 1 82 ? 8.687 -6.526 -27.261 1.00 96.94 82 ALA A CA 1
ATOM 598 C C . ALA A 1 82 ? 10.124 -5.981 -27.129 1.00 96.94 82 ALA A C 1
ATOM 600 O O . ALA A 1 82 ? 10.536 -5.565 -26.044 1.00 96.94 82 ALA A O 1
ATOM 601 N N . PRO A 1 83 ? 10.888 -5.904 -28.235 1.00 97.31 83 PRO A N 1
ATOM 602 C CA . PRO A 1 83 ? 12.128 -5.135 -28.264 1.00 97.31 83 PRO A CA 1
ATOM 603 C C . PRO A 1 83 ? 11.882 -3.656 -27.933 1.00 97.31 83 PRO A C 1
ATOM 605 O O . PRO A 1 83 ? 10.900 -3.071 -28.390 1.00 97.31 83 PRO A O 1
ATOM 608 N N . PHE A 1 84 ? 12.805 -3.036 -27.198 1.00 98.06 84 PHE A N 1
ATOM 609 C CA . PHE A 1 84 ? 12.763 -1.615 -26.847 1.00 98.06 84 PHE A CA 1
ATOM 610 C C . PHE A 1 84 ? 14.143 -0.964 -26.997 1.00 98.06 84 PHE A C 1
ATOM 612 O O . PHE A 1 84 ? 15.175 -1.638 -27.013 1.00 98.06 84 PHE A O 1
ATOM 619 N N . HIS A 1 85 ? 14.164 0.365 -27.083 1.00 98.31 85 HIS A N 1
ATOM 620 C CA . HIS A 1 85 ? 15.395 1.150 -27.014 1.00 98.31 85 HIS A CA 1
ATOM 621 C C . HIS A 1 85 ? 15.729 1.466 -25.556 1.00 98.31 85 HIS A C 1
ATOM 623 O O . HIS A 1 85 ? 14.885 2.000 -24.838 1.00 98.31 85 HIS A O 1
ATOM 629 N N . ALA A 1 86 ? 16.956 1.158 -25.128 1.00 97.69 86 ALA A N 1
ATOM 630 C CA . ALA A 1 86 ? 17.381 1.319 -23.737 1.00 97.69 86 ALA A CA 1
ATOM 631 C C . ALA A 1 86 ? 17.217 2.764 -23.236 1.00 97.69 86 ALA A C 1
ATOM 633 O O . ALA A 1 86 ? 16.621 2.974 -22.184 1.00 97.69 86 ALA A O 1
ATOM 634 N N . ASP A 1 87 ? 17.648 3.752 -24.026 1.00 98.12 87 ASP A N 1
ATOM 635 C CA . ASP A 1 87 ? 17.552 5.168 -23.648 1.00 98.12 87 ASP A CA 1
ATOM 636 C C . ASP A 1 87 ? 16.100 5.628 -23.490 1.00 98.12 87 ASP A C 1
ATOM 638 O O . ASP A 1 87 ? 15.781 6.389 -22.581 1.00 98.12 87 ASP A O 1
ATOM 642 N N . ALA A 1 88 ? 15.198 5.138 -24.346 1.00 98.12 88 ALA A N 1
ATOM 643 C CA . ALA A 1 88 ? 13.780 5.471 -24.257 1.00 98.12 88 ALA A CA 1
ATOM 644 C C . ALA A 1 88 ? 13.158 4.904 -22.972 1.00 98.12 88 ALA A C 1
ATOM 646 O O . ALA A 1 88 ? 12.462 5.629 -22.264 1.00 98.12 88 ALA A O 1
ATOM 647 N N . LEU A 1 89 ? 13.466 3.643 -22.640 1.00 98.12 89 LEU A N 1
ATOM 648 C CA . LEU A 1 89 ? 12.997 3.018 -21.402 1.00 98.12 89 LEU A CA 1
ATOM 649 C C . LEU A 1 89 ? 13.573 3.720 -20.166 1.00 98.12 89 LEU A C 1
ATOM 651 O O . LEU A 1 89 ? 12.855 3.943 -19.198 1.00 98.12 89 LEU A O 1
ATOM 655 N N . PHE A 1 90 ? 14.846 4.113 -20.202 1.00 98.00 90 PHE A N 1
ATOM 656 C CA . PHE A 1 90 ? 15.474 4.865 -19.117 1.00 98.00 90 PHE A CA 1
ATOM 657 C C . PHE A 1 90 ? 14.775 6.210 -18.871 1.00 98.00 90 PHE A C 1
ATOM 659 O O . PHE A 1 90 ? 14.450 6.536 -17.729 1.00 98.00 90 PHE A O 1
ATOM 666 N N . GLN A 1 91 ? 14.483 6.970 -19.933 1.00 98.25 91 GLN A N 1
ATOM 667 C CA . GLN A 1 91 ? 13.762 8.241 -19.807 1.00 98.25 91 GLN A CA 1
ATOM 668 C C . GLN A 1 91 ? 12.343 8.046 -19.264 1.00 98.25 91 GLN A C 1
ATOM 670 O O . GLN A 1 91 ? 11.909 8.826 -18.419 1.00 98.25 91 GLN A O 1
ATOM 675 N N . GLU A 1 92 ? 11.636 6.998 -19.695 1.00 98.00 92 GLU A N 1
ATOM 676 C CA . GLU A 1 92 ? 10.315 6.653 -19.161 1.00 98.00 92 GLU A CA 1
ATOM 677 C C . GLU A 1 92 ? 10.380 6.303 -17.668 1.00 98.00 92 GLU A C 1
ATOM 679 O O . GLU A 1 92 ? 9.617 6.854 -16.873 1.00 98.00 92 GLU A O 1
ATOM 684 N N . VAL A 1 93 ? 11.330 5.455 -17.264 1.00 98.06 93 VAL A N 1
ATOM 685 C CA . VAL A 1 93 ? 11.530 5.056 -15.863 1.00 98.06 93 VAL A CA 1
ATOM 686 C C . VAL A 1 93 ? 11.755 6.274 -14.968 1.00 98.06 93 VAL A C 1
ATOM 688 O O . VAL A 1 93 ? 11.122 6.373 -13.917 1.00 98.06 93 VAL A O 1
ATOM 691 N N . ARG A 1 94 ? 12.569 7.246 -15.397 1.00 97.62 94 ARG A N 1
ATOM 692 C CA . ARG A 1 94 ? 12.819 8.483 -14.636 1.00 97.62 94 ARG A CA 1
ATOM 693 C C . ARG A 1 94 ? 11.589 9.383 -14.465 1.00 97.62 94 ARG A C 1
ATOM 695 O O . ARG A 1 94 ? 11.626 10.298 -13.646 1.00 97.62 94 ARG A O 1
ATOM 702 N N . THR A 1 95 ? 10.490 9.144 -15.187 1.00 97.69 95 THR A N 1
ATOM 703 C CA . THR A 1 95 ? 9.216 9.848 -14.936 1.00 97.69 95 THR A CA 1
ATOM 704 C C . THR A 1 95 ? 8.472 9.314 -13.710 1.00 97.69 95 THR A C 1
ATOM 706 O O . THR A 1 95 ? 7.629 10.014 -13.144 1.00 97.69 95 THR A O 1
ATOM 709 N N . ALA A 1 96 ? 8.782 8.092 -13.266 1.00 96.81 96 ALA A N 1
ATOM 710 C CA . ALA A 1 96 ? 8.228 7.531 -12.046 1.00 96.81 96 ALA A CA 1
ATOM 711 C C . ALA A 1 96 ? 8.942 8.129 -10.827 1.00 96.81 96 ALA A C 1
ATOM 713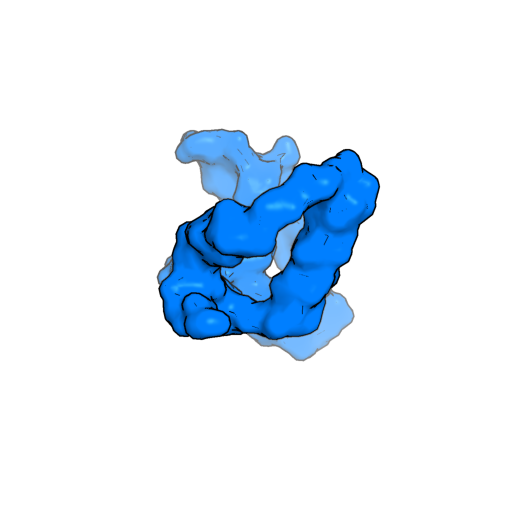 O O . ALA A 1 96 ? 10.166 8.088 -10.728 1.00 96.81 96 ALA A O 1
ATOM 714 N N . ALA A 1 97 ? 8.166 8.633 -9.862 1.00 96.25 97 ALA A N 1
ATOM 715 C CA . ALA A 1 97 ? 8.702 9.324 -8.688 1.00 96.25 97 ALA A CA 1
ATOM 716 C C . ALA A 1 97 ? 9.810 8.552 -7.930 1.00 96.25 97 ALA A C 1
ATOM 718 O O . ALA A 1 97 ? 10.795 9.191 -7.573 1.00 96.25 97 ALA A O 1
ATOM 719 N N . PRO A 1 98 ? 9.735 7.215 -7.738 1.00 95.81 98 PRO A N 1
ATOM 720 C CA . PRO A 1 98 ? 10.805 6.461 -7.075 1.00 95.81 98 PRO A CA 1
ATOM 721 C C . PRO A 1 98 ? 12.140 6.420 -7.839 1.00 95.81 98 PRO A C 1
ATOM 723 O O . PRO A 1 98 ? 13.164 6.108 -7.246 1.00 95.81 98 PRO A O 1
ATOM 726 N N . TYR A 1 99 ? 12.147 6.695 -9.146 1.00 97.31 99 TYR A N 1
ATOM 727 C CA . TYR A 1 99 ? 13.333 6.599 -10.007 1.00 97.31 99 TYR A CA 1
ATOM 728 C C . TYR A 1 99 ? 13.727 7.950 -10.621 1.00 97.31 99 TYR A C 1
ATOM 730 O O . TYR A 1 99 ? 14.543 7.996 -11.539 1.00 97.31 99 TYR A O 1
ATOM 738 N N . ALA A 1 100 ? 13.164 9.061 -10.136 1.00 96.38 100 ALA A N 1
ATOM 739 C CA . ALA A 1 100 ? 13.394 10.389 -10.709 1.00 96.38 100 ALA A CA 1
ATOM 740 C C . ALA A 1 100 ? 14.881 10.802 -10.718 1.00 96.38 100 ALA A C 1
ATOM 742 O O . ALA A 1 100 ? 15.335 11.514 -11.624 1.00 96.38 100 ALA A O 1
ATOM 743 N N . GLU A 1 101 ? 15.645 10.312 -9.741 1.00 95.06 101 GLU A N 1
ATOM 744 C CA . GLU A 1 101 ? 17.077 10.579 -9.564 1.00 95.06 101 GLU A CA 1
ATOM 745 C C . GLU A 1 101 ? 17.994 9.467 -10.106 1.00 95.06 101 GLU A C 1
ATOM 747 O O . GLU A 1 101 ? 19.204 9.566 -9.944 1.00 95.06 101 GLU A O 1
ATOM 752 N N . LEU A 1 102 ? 17.450 8.442 -10.777 1.00 94.88 102 LEU A N 1
ATOM 753 C CA . LEU A 1 102 ? 18.222 7.320 -11.333 1.00 94.88 102 LEU A CA 1
ATOM 754 C C . LEU A 1 102 ? 19.267 7.797 -12.356 1.00 94.88 102 LEU A C 1
ATOM 756 O O . LEU A 1 102 ? 18.899 8.492 -13.307 1.00 94.88 102 LEU A O 1
ATOM 760 N N . ASP A 1 103 ? 20.532 7.409 -12.192 1.00 89.00 103 ASP A N 1
ATOM 761 C CA . ASP A 1 103 ? 21.673 7.818 -13.024 1.00 89.00 103 ASP A CA 1
ATOM 762 C C . ASP A 1 103 ? 22.114 6.789 -14.078 1.00 89.00 103 ASP A C 1
ATOM 764 O O . ASP A 1 103 ? 21.890 5.569 -13.905 1.00 89.00 103 ASP A O 1
#

Foldseek 3Di:
DAEAEAEAADPALQSVCVRQCVHPVDPPDDGHYDYHHPDPVSVVRNVVSVVCNVVVHDPDDDDEADDVVVVVVVVVVVVVVHDDDPVVVLVVQCVDPNCVPPD

Radius of gyration: 20.98 Å; chains: 1; bounding box: 47×24×54 Å